Protein AF-A0A6L9IL24-F1 (afdb_monomer)

pLDDT: mean 94.21, std 7.62, range [62.81, 98.69]

Radius of gyration: 14.97 Å; Cα contacts (8 Å, |Δi|>4): 81; chains: 1; bounding box: 42×33×29 Å

Secondary structure (DSSP, 8-state):
-PEEEE--BHHHHHHHHHHHHTT--EEEE-SSSSSBTT--EESSSSSS-EESS------TT---

Nearest PDB structures (foldseek):
  4gur-assembly1_A  TM=8.732E-01  e=5.147E-05  Homo sapiens
  4gut-assembly1_A  TM=8.707E-01  e=8.289E-05  Homo sapiens
  4hsu-assembly1_A  TM=8.691E-01  e=8.873E-05  Homo sapiens
  4fwj-assembly1_A  TM=8.746E-01  e=9.498E-05  Homo sapiens
  7eme-assembly1_B  TM=8.406E-01  e=4.546E-04  Leptospira interrogans

Solvent-accessible surface area (backbone atoms only — not comparable to full-atom values): 4087 Å² total; per-residue (Å²): 131,72,48,80,36,83,35,41,19,64,71,37,50,51,48,48,49,55,36,49,77,70,73,41,56,66,49,75,49,52,96,56,101,62,68,36,61,64,38,39,73,42,69,75,89,46,102,52,76,41,68,78,43,66,78,81,87,76,61,98,83,54,87,127

Sequence (64 aa):
MSTLIIGAGMAGLSAAHALRSGGQPSTILEARDRVGGRIHTDRTLAGFPVECGAEFIHGDSAPT

Foldseek 3Di:
DEAEFEAQAPVSVVVCVVCVVVVHHYDYDHPDPDHHHQFDWDQPPDVGIDTPGDDDDDDPPDDD

Mean predicted aligned error: 4.26 Å

Structure (mmCIF, N/CA/C/O backbone):
data_AF-A0A6L9IL24-F1
#
_entry.id   AF-A0A6L9IL24-F1
#
loop_
_atom_site.group_PDB
_atom_site.id
_atom_site.type_symbol
_atom_site.label_atom_id
_atom_site.label_alt_id
_atom_site.label_comp_id
_atom_site.label_asym_id
_atom_site.label_entity_id
_atom_site.label_seq_id
_atom_site.pdbx_PDB_ins_code
_atom_site.Cartn_x
_atom_site.Cartn_y
_atom_site.Cartn_z
_atom_si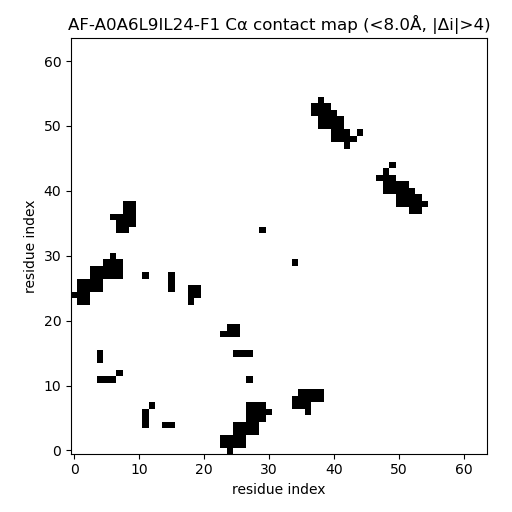te.occupancy
_atom_site.B_iso_or_equiv
_atom_site.auth_seq_id
_atom_site.auth_comp_id
_atom_site.auth_asym_id
_atom_site.auth_atom_id
_atom_site.pdbx_PDB_model_num
ATOM 1 N N . MET A 1 1 ? -22.921 -1.238 10.412 1.00 68.75 1 MET A N 1
ATOM 2 C CA . MET A 1 1 ? -22.826 -1.273 8.935 1.00 68.75 1 MET A CA 1
ATOM 3 C C . MET A 1 1 ? -21.346 -1.349 8.580 1.00 68.75 1 MET A C 1
ATOM 5 O O . MET A 1 1 ? -20.579 -0.681 9.260 1.00 68.75 1 MET A O 1
ATOM 9 N N . SER A 1 2 ? -20.935 -2.173 7.613 1.00 87.25 2 SER A N 1
ATOM 10 C CA . SER A 1 2 ? -19.536 -2.221 7.145 1.00 87.25 2 SER A CA 1
ATOM 11 C C . SER A 1 2 ? -19.400 -1.390 5.872 1.00 87.25 2 SER A C 1
ATOM 13 O O . SER A 1 2 ? -20.253 -1.505 4.990 1.00 87.25 2 SER A O 1
ATOM 15 N N . THR A 1 3 ? -18.364 -0.556 5.777 1.00 97.56 3 THR A N 1
ATOM 16 C CA . THR A 1 3 ? -18.096 0.257 4.581 1.00 97.56 3 THR A CA 1
ATOM 17 C C . THR A 1 3 ? -17.280 -0.541 3.569 1.00 97.56 3 THR A C 1
ATOM 19 O O . THR A 1 3 ? -16.227 -1.084 3.906 1.00 97.56 3 THR A O 1
ATOM 22 N N . LEU A 1 4 ? -17.737 -0.586 2.316 1.00 98.31 4 LEU A N 1
ATOM 23 C CA . LEU A 1 4 ? -17.005 -1.217 1.218 1.00 98.31 4 LEU A CA 1
ATOM 24 C C . LEU A 1 4 ? -16.145 -0.183 0.481 1.00 98.31 4 LEU A C 1
ATOM 26 O O . LEU A 1 4 ? -16.647 0.860 0.066 1.00 98.31 4 LEU A O 1
ATOM 30 N N . ILE A 1 5 ? -14.864 -0.488 0.294 1.00 98.56 5 ILE A N 1
ATOM 31 C CA . ILE A 1 5 ? -13.897 0.338 -0.436 1.00 98.56 5 ILE A CA 1
ATOM 32 C C . ILE A 1 5 ? -13.460 -0.429 -1.684 1.00 98.56 5 ILE A C 1
ATOM 34 O O . ILE A 1 5 ? -12.986 -1.559 -1.586 1.00 98.56 5 ILE A O 1
ATOM 38 N N . ILE A 1 6 ? -13.604 0.185 -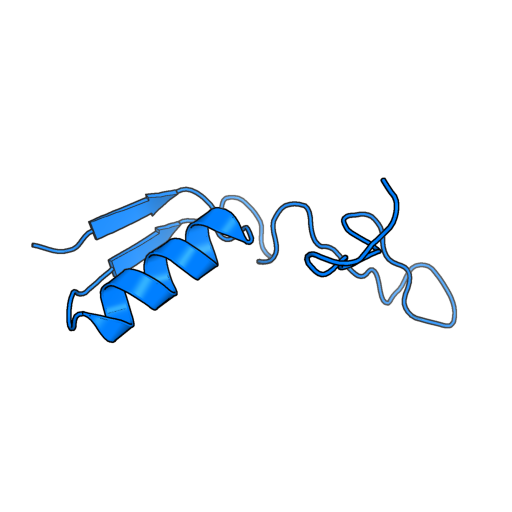2.859 1.00 98.50 6 ILE A N 1
ATOM 39 C CA . ILE A 1 6 ? -13.189 -0.407 -4.136 1.00 98.50 6 ILE A CA 1
ATOM 40 C C . ILE A 1 6 ? -11.840 0.191 -4.548 1.00 98.50 6 ILE A C 1
ATOM 42 O O . ILE A 1 6 ? -11.744 1.379 -4.851 1.00 98.50 6 ILE A O 1
ATOM 46 N N . GLY A 1 7 ? -10.806 -0.646 -4.551 1.00 98.69 7 GLY A N 1
ATOM 47 C CA . GLY A 1 7 ? -9.420 -0.316 -4.870 1.00 98.69 7 GLY A CA 1
ATOM 48 C C . GLY A 1 7 ? -8.532 -0.169 -3.631 1.00 98.69 7 GLY A C 1
ATOM 49 O O . GLY A 1 7 ? -8.754 0.694 -2.783 1.00 98.69 7 GLY A O 1
ATOM 50 N N . ALA A 1 8 ? -7.453 -0.949 -3.569 1.00 98.44 8 ALA A N 1
ATOM 51 C CA . ALA A 1 8 ? -6.391 -0.886 -2.563 1.00 98.44 8 ALA A CA 1
ATOM 52 C C . ALA A 1 8 ? -5.201 -0.018 -3.022 1.00 98.44 8 ALA A C 1
ATOM 54 O O . ALA A 1 8 ? -4.037 -0.330 -2.762 1.00 98.44 8 ALA A O 1
ATOM 55 N N . GLY A 1 9 ? -5.484 1.088 -3.717 1.00 98.44 9 GLY A N 1
ATOM 56 C CA . GLY A 1 9 ? -4.519 2.171 -3.932 1.00 98.44 9 GLY A CA 1
ATOM 57 C C . GLY A 1 9 ? -4.410 3.095 -2.716 1.00 98.44 9 GLY A C 1
ATOM 58 O O . GLY A 1 9 ? -5.169 2.951 -1.761 1.00 98.44 9 GLY A O 1
ATOM 59 N N . MET A 1 10 ? -3.523 4.097 -2.767 1.00 97.75 10 MET A N 1
ATOM 60 C CA . MET A 1 10 ? -3.335 5.035 -1.644 1.00 97.75 10 MET A CA 1
ATOM 61 C C . MET A 1 10 ? -4.629 5.674 -1.142 1.00 97.75 10 MET A C 1
ATOM 63 O O . MET A 1 10 ? -4.839 5.733 0.060 1.00 97.75 10 MET A O 1
ATOM 67 N N . ALA A 1 11 ? -5.524 6.096 -2.038 1.00 98.12 11 ALA A N 1
ATOM 68 C CA . ALA A 1 11 ? -6.800 6.683 -1.631 1.00 98.12 11 ALA A CA 1
ATOM 69 C C . ALA A 1 11 ? -7.666 5.699 -0.818 1.00 98.12 11 ALA A C 1
ATOM 71 O O . ALA A 1 11 ? -8.174 6.060 0.242 1.00 98.12 11 ALA A O 1
ATOM 72 N N . GLY A 1 12 ? -7.798 4.449 -1.276 1.00 98.50 12 GLY A N 1
ATOM 73 C CA . GLY A 1 12 ? -8.590 3.428 -0.587 1.00 98.50 12 GLY A CA 1
ATOM 74 C C . GLY A 1 12 ? -7.962 2.975 0.731 1.00 98.50 12 GLY A C 1
ATOM 75 O O . GLY A 1 12 ? -8.660 2.854 1.735 1.00 98.50 12 GLY A O 1
ATOM 76 N N . LEU A 1 13 ? -6.636 2.804 0.763 1.00 98.38 13 LEU A N 1
ATOM 77 C CA . LEU A 1 13 ? -5.899 2.484 1.989 1.00 98.38 13 LEU A CA 1
ATOM 78 C C . LEU A 1 13 ? -6.003 3.616 3.023 1.00 98.38 13 LEU A C 1
ATOM 80 O O . LEU A 1 13 ? -6.247 3.342 4.198 1.00 98.38 13 LEU A O 1
ATOM 84 N N . SER A 1 14 ? -5.901 4.877 2.597 1.00 98.25 14 SER A N 1
ATOM 85 C CA . SER A 1 14 ? -6.101 6.038 3.472 1.00 98.25 14 SER A CA 1
ATOM 86 C C . SER A 1 14 ? -7.536 6.12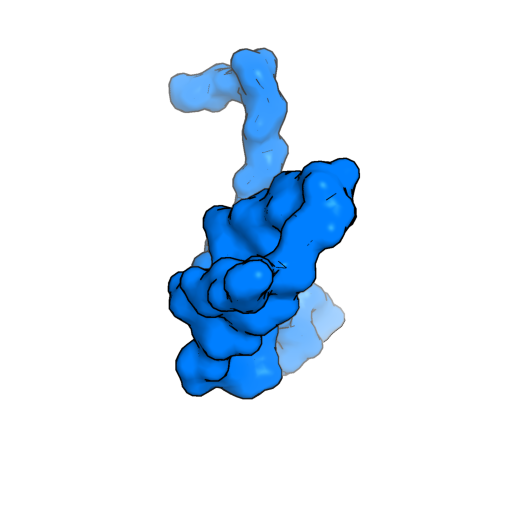9 3.995 1.00 98.25 14 SER A C 1
ATOM 88 O O . SER A 1 14 ? -7.735 6.401 5.178 1.00 98.25 14 SER A O 1
ATOM 90 N N . ALA A 1 15 ? -8.543 5.846 3.163 1.00 98.38 15 ALA A N 1
ATOM 91 C CA . ALA A 1 15 ? -9.938 5.797 3.604 1.00 98.38 15 ALA A CA 1
ATOM 92 C C . ALA A 1 15 ? -10.170 4.688 4.645 1.00 98.38 15 ALA A C 1
ATOM 94 O O . ALA A 1 15 ? -10.768 4.937 5.692 1.00 98.38 15 ALA A O 1
ATOM 95 N N . ALA A 1 16 ? -9.643 3.484 4.404 1.00 98.12 16 ALA A N 1
ATOM 96 C CA . ALA A 1 16 ? -9.716 2.374 5.353 1.00 98.12 16 ALA A CA 1
ATOM 97 C C . ALA A 1 16 ? -9.014 2.710 6.675 1.00 98.12 16 ALA A C 1
ATOM 99 O O . ALA A 1 16 ? -9.533 2.403 7.749 1.00 98.12 16 ALA A O 1
ATOM 100 N N . HIS A 1 17 ? -7.860 3.380 6.604 1.00 9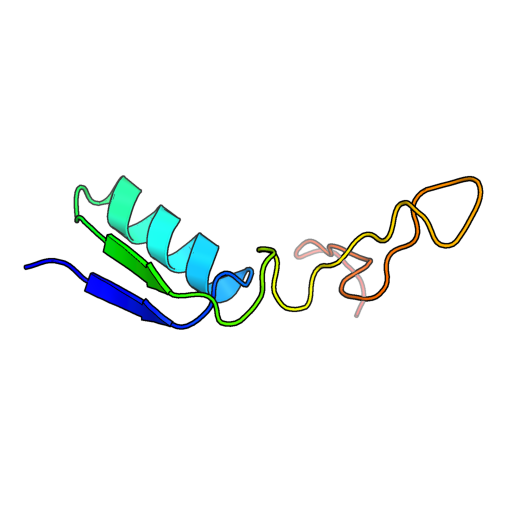8.19 17 HIS A N 1
ATOM 101 C CA . HIS A 1 17 ? -7.139 3.863 7.776 1.00 98.19 17 HIS A CA 1
ATOM 102 C C . HIS A 1 17 ? -7.981 4.857 8.587 1.00 98.19 17 HIS A C 1
ATOM 104 O O . HIS A 1 17 ? -8.130 4.677 9.793 1.00 98.19 17 HIS A O 1
ATOM 110 N N . ALA A 1 18 ? -8.589 5.853 7.937 1.00 98.38 18 ALA A N 1
ATOM 111 C CA . ALA A 1 18 ? -9.445 6.835 8.601 1.00 98.38 18 ALA A CA 1
ATOM 112 C C . ALA A 1 18 ? -10.671 6.186 9.270 1.00 98.38 18 ALA A C 1
ATOM 114 O O . ALA A 1 18 ? -10.966 6.474 10.430 1.00 98.38 18 ALA A O 1
ATOM 115 N N . LEU A 1 19 ? -11.347 5.260 8.580 1.00 97.75 19 LEU A N 1
ATOM 116 C CA . LEU A 1 19 ? -12.485 4.518 9.137 1.00 97.75 19 LEU A CA 1
ATOM 117 C C . LEU A 1 19 ? -12.076 3.666 10.341 1.00 97.75 19 LEU A C 1
ATOM 119 O O . LEU A 1 19 ? -12.749 3.702 11.372 1.00 97.75 19 LEU A O 1
ATOM 123 N N . ARG A 1 20 ? -10.943 2.956 10.246 1.00 97.12 20 ARG A N 1
ATOM 124 C CA . ARG A 1 20 ? -10.403 2.151 11.349 1.00 97.12 20 ARG A CA 1
ATOM 125 C C . ARG A 1 20 ? -10.072 3.015 12.564 1.00 97.12 20 ARG A C 1
ATOM 127 O O . ARG A 1 20 ? -10.411 2.627 13.678 1.00 97.12 20 ARG A O 1
ATOM 1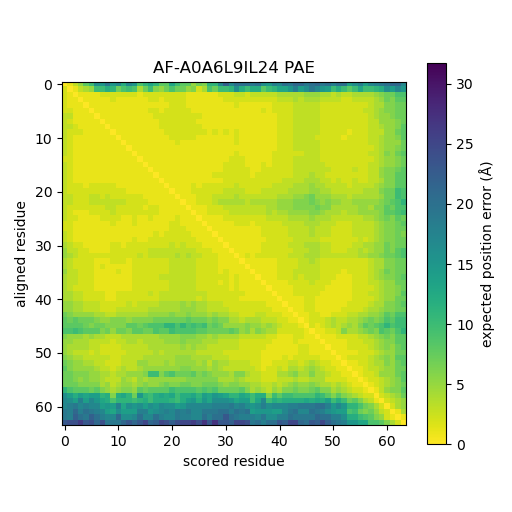34 N N . SER A 1 21 ? -9.455 4.177 12.359 1.00 97.88 21 SER A N 1
ATOM 135 C CA . SER A 1 21 ? -9.161 5.136 13.432 1.00 97.88 21 SER A CA 1
ATOM 136 C C . SER A 1 21 ? -10.432 5.681 14.093 1.00 97.88 21 SER A C 1
ATOM 138 O O . SER A 1 21 ? -10.425 5.964 15.286 1.00 97.88 21 SER A O 1
ATOM 140 N N . GLY A 1 22 ? -11.542 5.759 13.353 1.00 97.00 22 GLY A N 1
ATOM 141 C CA . GLY A 1 22 ? -12.873 6.080 13.878 1.00 97.00 22 GLY A CA 1
ATOM 142 C C . GLY A 1 22 ? -13.654 4.891 14.457 1.00 97.00 22 GLY A C 1
ATOM 143 O O . GLY A 1 22 ? -14.836 5.045 14.756 1.00 97.00 22 GLY A O 1
ATOM 144 N N . GLY A 1 23 ? -13.048 3.702 14.577 1.00 97.12 23 GLY A N 1
ATOM 145 C CA . GLY A 1 23 ? -13.703 2.495 15.098 1.00 97.12 23 GLY A CA 1
ATOM 146 C C . GLY A 1 23 ? -14.740 1.869 14.157 1.00 97.12 23 GLY A C 1
ATOM 147 O O . GLY A 1 23 ? -15.531 1.031 14.587 1.00 97.12 23 GLY A O 1
ATOM 148 N N . GLN A 1 24 ? -14.760 2.262 12.881 1.00 97.31 24 GLN A N 1
ATOM 149 C CA . GLN A 1 24 ? -15.714 1.755 11.899 1.00 97.31 24 GLN A CA 1
ATOM 150 C C . GLN A 1 24 ? -15.109 0.602 11.085 1.00 97.31 24 GLN A C 1
ATOM 152 O O . GLN A 1 24 ? -14.015 0.745 10.527 1.00 97.31 24 GLN A O 1
ATOM 157 N N . PRO A 1 25 ? -15.803 -0.545 10.974 1.00 97.31 25 PRO A N 1
ATOM 158 C CA . PRO A 1 25 ? -15.333 -1.655 10.159 1.00 97.31 25 PRO A CA 1
ATOM 159 C C . PRO A 1 25 ? -15.411 -1.315 8.664 1.00 97.31 25 PRO A C 1
ATOM 161 O O . PRO A 1 25 ? -16.352 -0.664 8.202 1.00 97.31 25 PRO A O 1
ATOM 164 N N . SER A 1 26 ? -14.432 -1.798 7.898 1.00 97.88 26 SER A N 1
ATOM 165 C CA . SER A 1 26 ? -14.423 -1.688 6.439 1.00 97.88 26 SER A CA 1
ATOM 166 C C . SER A 1 26 ? -13.853 -2.938 5.773 1.00 97.88 26 SER A C 1
ATOM 168 O O . SER A 1 26 ? -13.125 -3.721 6.385 1.00 97.88 26 SER A O 1
ATOM 170 N N . THR A 1 27 ? -14.203 -3.130 4.504 1.00 98.19 27 THR A N 1
ATOM 171 C CA . THR A 1 27 ? -13.672 -4.187 3.637 1.00 98.19 27 THR A CA 1
ATOM 172 C C . THR A 1 27 ? -13.166 -3.552 2.349 1.00 98.19 27 THR A C 1
ATOM 174 O O . THR A 1 27 ? -13.853 -2.710 1.773 1.00 98.19 27 THR A O 1
ATOM 177 N N . ILE A 1 28 ? -11.973 -3.942 1.897 1.00 98.38 28 ILE A N 1
ATOM 178 C CA . ILE A 1 28 ? -11.373 -3.446 0.653 1.00 98.38 28 ILE A CA 1
ATOM 179 C C . ILE A 1 28 ? -11.427 -4.556 -0.395 1.00 98.38 28 ILE A C 1
ATOM 181 O O . ILE A 1 28 ? -11.017 -5.681 -0.113 1.00 98.38 28 ILE A O 1
ATOM 185 N N . LEU A 1 29 ? -11.898 -4.234 -1.598 1.00 98.44 29 LEU A N 1
ATOM 186 C CA . LEU A 1 29 ? -11.811 -5.101 -2.773 1.00 98.44 29 LEU A CA 1
ATOM 187 C C . LEU A 1 29 ? -10.817 -4.500 -3.763 1.00 98.44 29 LEU A C 1
ATOM 189 O O . LEU A 1 29 ? -11.006 -3.377 -4.219 1.00 98.44 29 LEU A O 1
ATOM 193 N N . GLU A 1 30 ? -9.770 -5.244 -4.100 1.00 98.38 30 GLU A N 1
ATOM 194 C CA . GLU A 1 30 ? -8.770 -4.866 -5.100 1.00 98.38 30 GLU A CA 1
ATOM 195 C C . GLU A 1 30 ? -8.857 -5.827 -6.283 1.00 98.38 30 GLU A C 1
ATOM 197 O O . GLU A 1 30 ? -9.045 -7.027 -6.101 1.00 98.38 30 GLU A O 1
ATOM 202 N N . ALA A 1 31 ? -8.761 -5.287 -7.496 1.00 98.44 31 ALA A N 1
ATOM 203 C CA . ALA A 1 31 ? -8.868 -6.079 -8.714 1.00 98.44 31 ALA A CA 1
ATOM 204 C C . ALA A 1 31 ? -7.581 -6.864 -9.009 1.00 98.44 31 ALA A C 1
ATOM 206 O O . ALA A 1 31 ? -7.622 -7.884 -9.693 1.00 98.44 31 ALA A O 1
ATOM 207 N N . ARG A 1 32 ? -6.438 -6.363 -8.536 1.00 97.06 32 ARG A N 1
ATOM 208 C CA . ARG A 1 32 ? -5.119 -6.967 -8.728 1.00 97.06 32 ARG A CA 1
ATOM 209 C C . ARG A 1 32 ? -4.766 -7.921 -7.589 1.00 97.06 32 ARG A C 1
ATOM 211 O O . ARG A 1 32 ? -5.317 -7.868 -6.496 1.00 97.06 32 ARG A O 1
ATOM 218 N N . ASP A 1 33 ? -3.755 -8.735 -7.837 1.00 96.94 33 ASP A N 1
ATOM 219 C CA . ASP A 1 33 ? -3.087 -9.593 -6.853 1.00 96.94 33 ASP A CA 1
ATOM 220 C C . ASP A 1 33 ? -2.162 -8.824 -5.889 1.00 96.94 33 ASP A C 1
ATOM 222 O O . ASP A 1 33 ? -1.558 -9.407 -4.989 1.00 96.94 33 ASP A O 1
ATOM 226 N N . ARG A 1 34 ? -2.060 -7.502 -6.058 1.00 96.44 34 ARG A N 1
ATOM 227 C CA . ARG A 1 34 ? -1.234 -6.614 -5.244 1.00 96.44 34 ARG A CA 1
ATOM 228 C C . ARG A 1 34 ? -1.964 -5.334 -4.868 1.00 96.44 34 ARG A C 1
ATOM 230 O O . ARG A 1 34 ? -2.737 -4.774 -5.643 1.00 96.44 34 ARG A O 1
ATOM 237 N N . VAL A 1 35 ? -1.612 -4.806 -3.703 1.00 97.75 35 VAL A N 1
ATOM 238 C CA . VAL A 1 35 ? -2.029 -3.474 -3.249 1.00 97.75 35 VAL A CA 1
ATOM 239 C C . VAL A 1 35 ? -1.125 -2.374 -3.831 1.00 97.75 35 VAL A C 1
ATOM 241 O O . VAL A 1 35 ? -0.184 -2.637 -4.583 1.00 97.75 35 VAL A O 1
ATOM 244 N N . GLY A 1 36 ? -1.425 -1.117 -3.500 1.00 97.25 36 GLY A N 1
ATOM 245 C CA . GLY A 1 36 ? -0.638 0.068 -3.864 1.00 97.25 36 GLY A CA 1
ATOM 246 C C . GLY A 1 36 ? -1.226 0.859 -5.034 1.00 97.25 36 GLY A C 1
ATOM 247 O O . GLY A 1 36 ? -1.012 2.069 -5.148 1.00 97.25 36 GLY A O 1
ATOM 248 N N . GLY A 1 37 ? -2.058 0.233 -5.871 1.00 97.00 37 GLY A N 1
ATOM 249 C CA . GLY A 1 37 ? -2.690 0.890 -7.015 1.00 97.00 37 GLY A CA 1
ATOM 250 C C . GLY A 1 37 ? -1.646 1.420 -8.003 1.00 97.00 37 GLY A C 1
ATOM 251 O O . GLY A 1 37 ? -0.985 0.639 -8.691 1.00 97.00 37 GLY A O 1
ATOM 252 N N . ARG A 1 38 ? -1.509 2.749 -8.086 1.00 97.00 38 ARG A N 1
ATOM 253 C CA . ARG A 1 38 ? -0.487 3.427 -8.908 1.00 97.00 38 ARG A CA 1
ATOM 254 C C . ARG A 1 38 ? 0.897 3.471 -8.255 1.00 97.00 38 ARG A C 1
ATOM 256 O O . ARG A 1 38 ? 1.842 3.854 -8.923 1.00 97.00 38 ARG A O 1
ATOM 263 N N . ILE A 1 39 ? 1.027 3.093 -6.986 1.00 97.44 39 ILE A N 1
ATOM 264 C CA . ILE A 1 39 ? 2.329 2.879 -6.346 1.00 97.44 39 ILE A CA 1
ATOM 265 C C . ILE A 1 39 ? 2.735 1.436 -6.618 1.00 97.44 39 ILE A C 1
ATOM 267 O O . ILE A 1 39 ? 1.965 0.512 -6.328 1.00 97.44 39 ILE A O 1
ATOM 271 N N . HIS A 1 40 ? 3.891 1.244 -7.248 1.00 96.81 40 HIS A N 1
ATOM 272 C CA . HIS A 1 40 ? 4.349 -0.074 -7.657 1.00 96.81 40 HIS A CA 1
ATOM 273 C C . HIS A 1 40 ? 5.866 -0.115 -7.796 1.00 96.81 40 HIS A C 1
ATOM 275 O O . HIS A 1 40 ? 6.404 0.303 -8.814 1.00 96.81 40 HIS A O 1
ATOM 281 N N . THR A 1 41 ? 6.512 -0.731 -6.815 1.00 96.75 41 THR A N 1
ATOM 282 C CA . THR A 1 41 ? 7.915 -1.120 -6.909 1.00 96.75 41 THR A CA 1
ATOM 283 C C . THR A 1 41 ? 8.023 -2.499 -7.562 1.00 96.75 41 THR A C 1
ATOM 285 O O . THR A 1 41 ? 7.541 -3.487 -6.997 1.00 96.75 41 THR A O 1
ATOM 288 N N . ASP A 1 42 ? 8.667 -2.592 -8.720 1.00 96.19 42 ASP A N 1
ATOM 289 C CA . ASP A 1 42 ? 9.109 -3.853 -9.313 1.00 96.19 42 ASP A CA 1
ATOM 290 C C . ASP A 1 42 ? 10.488 -4.220 -8.744 1.00 96.19 42 ASP A C 1
ATOM 292 O O . ASP A 1 42 ? 11.420 -3.420 -8.742 1.00 96.19 42 ASP A O 1
ATOM 296 N N . ARG A 1 43 ? 10.620 -5.434 -8.207 1.00 96.38 43 ARG A N 1
ATOM 297 C CA . ARG A 1 43 ? 11.866 -5.937 -7.595 1.00 96.38 43 ARG A CA 1
ATOM 298 C C . ARG A 1 43 ? 12.571 -6.992 -8.448 1.00 96.38 43 ARG A C 1
ATOM 300 O O . ARG A 1 43 ? 13.522 -7.608 -7.983 1.00 96.38 43 ARG A O 1
ATOM 307 N N . THR A 1 44 ? 12.067 -7.235 -9.651 1.00 96.12 44 THR A N 1
ATOM 308 C CA . THR A 1 44 ? 12.470 -8.324 -10.548 1.00 96.12 44 THR A CA 1
ATOM 309 C C . THR A 1 44 ? 13.034 -7.822 -11.873 1.00 96.12 44 THR A C 1
ATOM 311 O O . THR A 1 44 ? 13.827 -8.520 -12.496 1.00 96.12 44 THR A O 1
ATOM 314 N N . LEU A 1 45 ? 12.664 -6.606 -12.284 1.00 9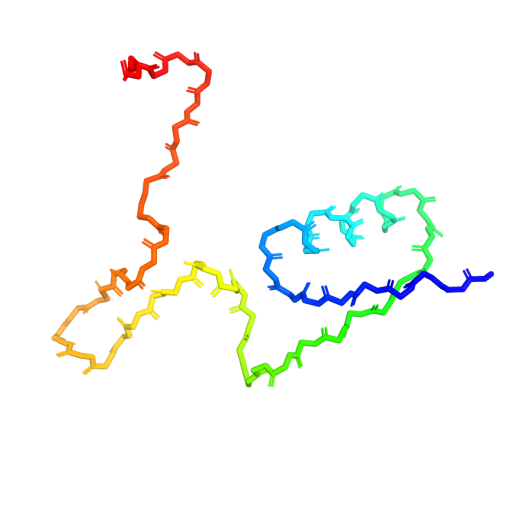4.62 45 LEU A N 1
ATOM 315 C CA . LEU A 1 45 ? 13.070 -6.007 -13.555 1.00 94.62 45 LEU A CA 1
ATOM 316 C C . LEU A 1 45 ? 14.585 -5.750 -13.661 1.00 94.62 45 LEU A C 1
ATOM 318 O O . LEU A 1 45 ? 15.142 -5.777 -14.757 1.00 94.62 45 LEU A O 1
ATOM 322 N N . ALA A 1 46 ? 15.253 -5.498 -12.534 1.00 94.69 46 ALA A N 1
ATOM 323 C CA . ALA A 1 46 ? 16.680 -5.203 -12.463 1.00 94.69 46 ALA A CA 1
ATOM 324 C C . ALA A 1 46 ? 17.313 -5.815 -11.202 1.00 94.69 46 ALA A C 1
ATOM 326 O O . ALA A 1 46 ? 16.628 -6.354 -10.336 1.00 94.69 46 ALA A O 1
ATOM 327 N N . GLY A 1 47 ? 18.636 -5.680 -11.058 1.00 97.25 47 GLY A N 1
ATOM 328 C CA . GLY A 1 47 ? 19.364 -6.055 -9.835 1.00 97.25 47 GLY A CA 1
ATOM 329 C C . GLY A 1 47 ? 19.073 -5.163 -8.615 1.00 97.25 47 GLY A C 1
ATOM 330 O O . GLY A 1 47 ? 19.753 -5.284 -7.599 1.00 97.25 47 GLY A O 1
ATOM 331 N N . PHE A 1 48 ? 18.105 -4.250 -8.715 1.00 96.44 48 PHE A N 1
ATOM 332 C CA . PHE A 1 48 ? 17.657 -3.338 -7.666 1.00 96.44 48 PHE A CA 1
ATOM 333 C C . PHE A 1 48 ? 16.166 -2.987 -7.867 1.00 96.44 48 PHE A C 1
ATOM 335 O O . PHE A 1 48 ? 15.652 -3.151 -8.975 1.00 96.44 48 PHE A O 1
ATOM 342 N N . PRO A 1 49 ? 15.454 -2.522 -6.820 1.00 96.56 49 PRO A N 1
ATOM 343 C CA . PRO A 1 49 ? 14.050 -2.124 -6.932 1.00 96.56 49 PRO A CA 1
ATOM 344 C C . PRO A 1 49 ? 13.852 -0.924 -7.869 1.00 96.56 49 PRO A C 1
ATOM 346 O O . PRO A 1 49 ? 14.590 0.055 -7.775 1.00 96.56 49 PRO A O 1
ATOM 349 N N . VAL A 1 50 ? 12.832 -0.981 -8.724 1.00 96.81 50 VAL A N 1
ATOM 350 C CA . VAL A 1 50 ? 12.466 0.072 -9.682 1.00 96.81 50 VAL A CA 1
ATOM 351 C C . VAL A 1 50 ? 11.028 0.511 -9.429 1.00 96.81 50 VAL A C 1
ATOM 353 O O . VAL A 1 50 ? 10.128 -0.325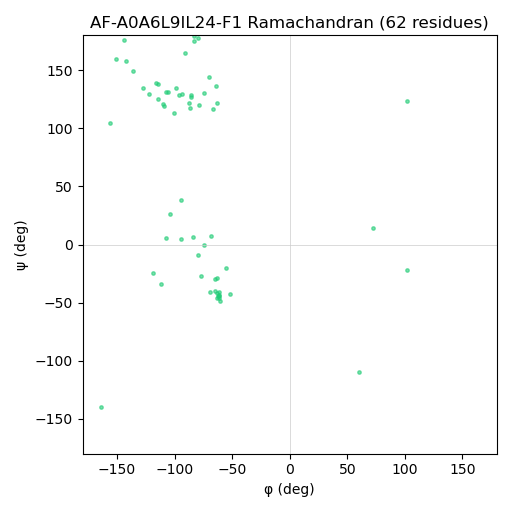 -9.379 1.00 96.81 50 VAL A O 1
ATOM 356 N N . GLU A 1 51 ? 10.785 1.814 -9.301 1.00 96.38 51 GLU A N 1
ATOM 357 C CA . GLU A 1 51 ? 9.421 2.342 -9.235 1.00 96.38 51 GLU A CA 1
ATOM 358 C C . GLU A 1 51 ? 8.813 2.413 -10.642 1.00 96.38 51 GLU A C 1
ATOM 360 O O . GLU A 1 51 ? 9.310 3.095 -11.533 1.00 96.38 51 GLU A O 1
ATOM 365 N N . CYS A 1 52 ? 7.708 1.704 -10.854 1.00 95.81 52 CYS A N 1
ATOM 366 C CA . CYS A 1 52 ? 6.934 1.693 -12.098 1.00 95.81 52 CYS A CA 1
ATOM 367 C C . CYS A 1 52 ? 5.643 2.520 -11.962 1.00 95.81 52 CYS A C 1
ATOM 369 O O . CYS A 1 52 ? 4.624 2.228 -12.595 1.00 95.81 52 CYS A O 1
ATOM 371 N N . GLY A 1 53 ? 5.650 3.504 -11.062 1.00 95.25 53 GLY A N 1
ATOM 372 C CA . GLY A 1 53 ? 4.464 4.200 -10.586 1.00 95.25 53 GLY A CA 1
ATOM 373 C C . GLY A 1 53 ? 4.798 5.506 -9.871 1.00 95.25 53 GLY A C 1
ATOM 374 O O . GLY A 1 53 ? 5.651 6.262 -10.319 1.00 95.25 53 GLY A O 1
ATOM 375 N N . ALA A 1 54 ? 4.103 5.800 -8.770 1.00 92.94 54 ALA A N 1
ATOM 376 C CA . ALA A 1 54 ? 4.438 6.963 -7.949 1.00 92.94 54 ALA A CA 1
ATOM 377 C C . ALA A 1 54 ? 5.850 6.820 -7.356 1.00 92.94 54 ALA A C 1
ATOM 379 O O . ALA A 1 54 ? 6.106 5.866 -6.629 1.00 92.94 54 ALA A O 1
ATOM 380 N N . GLU A 1 55 ? 6.723 7.781 -7.649 1.00 92.75 55 GLU A N 1
ATOM 381 C CA . GLU A 1 55 ? 8.149 7.717 -7.300 1.00 92.75 55 GLU A CA 1
ATOM 382 C C . GLU A 1 55 ? 8.546 8.738 -6.225 1.00 92.75 55 GLU A C 1
ATOM 384 O O . GLU A 1 55 ? 9.363 8.452 -5.354 1.00 92.75 55 GLU A O 1
ATOM 389 N N . PHE A 1 56 ? 7.917 9.916 -6.229 1.00 90.44 56 PHE A N 1
ATOM 390 C CA . PHE A 1 56 ? 8.253 11.004 -5.315 1.00 90.44 56 PHE A CA 1
ATOM 391 C C . PHE A 1 56 ? 7.099 11.334 -4.372 1.00 90.44 56 PHE A C 1
ATOM 393 O O . PHE A 1 56 ? 5.938 11.415 -4.780 1.00 90.44 56 PHE A O 1
ATOM 400 N N . ILE A 1 57 ? 7.438 11.582 -3.106 1.00 87.94 57 ILE A N 1
ATOM 401 C CA . ILE A 1 57 ? 6.538 12.167 -2.113 1.00 87.94 57 ILE A CA 1
ATOM 402 C C . ILE A 1 57 ? 7.038 13.577 -1.833 1.00 87.94 57 ILE A C 1
ATOM 404 O O . ILE A 1 57 ? 8.158 13.770 -1.364 1.00 87.94 57 ILE A O 1
ATOM 408 N N .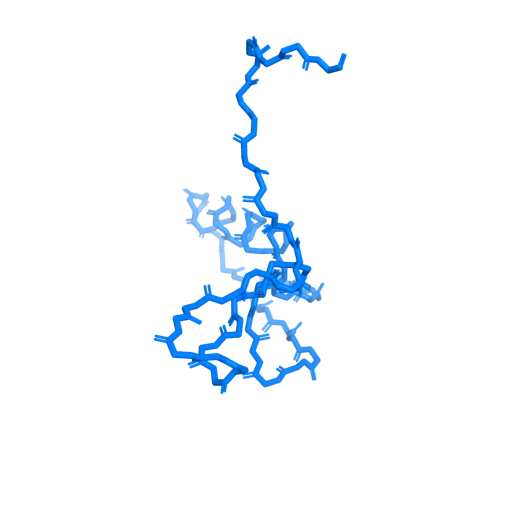 HIS A 1 58 ? 6.186 14.554 -2.106 1.00 87.19 58 HIS A N 1
ATOM 409 C CA . HIS A 1 58 ? 6.454 15.956 -1.839 1.00 87.19 58 HIS A CA 1
ATOM 410 C C . HIS A 1 58 ? 5.628 16.395 -0.631 1.00 87.19 58 HIS A C 1
ATOM 412 O O . HIS A 1 58 ? 4.435 16.103 -0.555 1.00 87.19 58 HIS A O 1
ATOM 418 N N . GLY A 1 59 ? 6.274 17.059 0.328 1.00 83.44 59 GLY A N 1
ATOM 419 C CA . GLY A 1 59 ? 5.576 17.759 1.406 1.00 83.44 59 GLY A CA 1
ATOM 420 C C . GLY A 1 59 ? 5.125 19.152 0.963 1.00 83.44 59 GLY A C 1
ATOM 421 O O . GLY A 1 59 ? 5.502 19.611 -0.113 1.00 83.44 59 GLY A O 1
ATOM 422 N N . ASP A 1 60 ? 4.390 19.851 1.827 1.00 83.06 60 ASP A N 1
ATOM 423 C CA . ASP A 1 60 ? 3.818 21.183 1.545 1.00 83.06 60 ASP A CA 1
ATOM 424 C C . ASP A 1 60 ? 4.837 22.248 1.101 1.00 83.06 60 ASP A C 1
ATOM 426 O O . ASP A 1 60 ? 4.467 23.253 0.505 1.00 83.06 60 ASP A O 1
ATOM 430 N N . SER A 1 61 ? 6.126 22.057 1.385 1.00 80.44 61 SER A N 1
ATOM 431 C CA . SER A 1 61 ? 7.195 23.004 1.036 1.00 80.44 61 SER A CA 1
ATOM 432 C C . SER A 1 61 ? 7.907 22.703 -0.287 1.00 80.44 61 SER A C 1
ATOM 434 O O . SER A 1 61 ? 8.908 23.353 -0.590 1.00 80.44 61 SER A O 1
ATOM 436 N N . ALA A 1 62 ? 7.465 21.707 -1.055 1.00 74.94 62 ALA A N 1
ATOM 437 C CA . ALA A 1 62 ? 8.111 21.384 -2.320 1.00 74.94 62 ALA A CA 1
ATOM 438 C C . ALA A 1 62 ? 7.766 22.431 -3.399 1.00 74.94 62 ALA A C 1
ATOM 440 O O . ALA A 1 62 ? 6.586 22.730 -3.589 1.00 74.94 62 ALA A O 1
ATOM 441 N N . PRO A 1 63 ? 8.759 22.978 -4.125 1.00 70.50 63 PRO A N 1
ATOM 442 C CA . PRO A 1 63 ? 8.485 23.810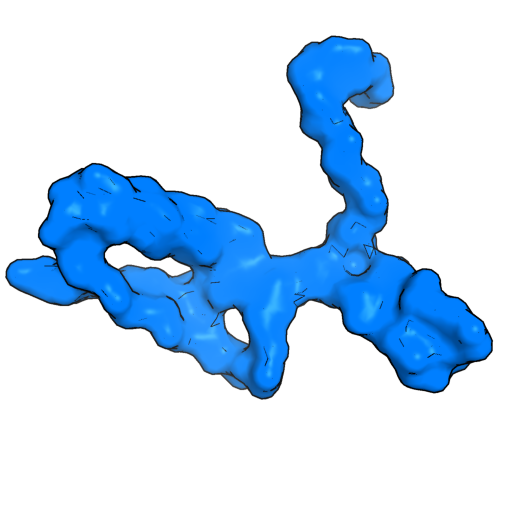 -5.288 1.00 70.50 63 PRO A CA 1
ATOM 443 C C . PRO A 1 63 ? 7.849 22.928 -6.369 1.00 70.50 63 PRO A C 1
ATOM 445 O O . PRO A 1 63 ? 8.466 21.963 -6.818 1.00 70.50 63 PRO A O 1
ATOM 448 N N . THR A 1 64 ? 6.598 23.221 -6.725 1.00 62.81 64 THR A N 1
ATOM 449 C CA . THR A 1 64 ? 5.885 22.576 -7.840 1.00 62.81 64 THR A CA 1
ATOM 450 C C . THR A 1 64 ? 6.357 23.105 -9.180 1.00 62.81 64 THR A C 1
ATOM 452 O O . THR A 1 64 ? 6.480 24.350 -9.277 1.00 62.81 64 THR A O 1
#